Protein AF-A0A7S4MLT7-F1 (afdb_monomer)

Sequence (162 aa):
SGKPPPHWNNLQGSWVVAHSEGDTDGLLRLMGYPSMVRASLRMLRFGAGISTLDIELNGPFQLTMVNDAGTPLVMANTLDVDATEQDFVGNEGLPGSDKYKVKLWWDGECMKGTGVHESGKYPLLKTNRYLLDGPKGKHSVMVVEREAAGVRNRVTYRLRSR

pLDDT: mean 80.78, std 12.83, range [42.62, 95.56]

Secondary structure (DSSP, 8-state):
--PPPTTGGGG-EEEEEEEEEE-HHHHHHHTT--HHHHHHHHHHHT-TTT-EEEEEE-SSSEEEEEEE-SSS-EEEEEEESS-S-EEEETTTTSTT--EEEEEEEE-SSSEEEEEEETTS-SPPEEEEEEEEE-TTSSEEEEEEEEEETTEEEEEEEEEPP-

Mean predicted aligned error: 6.68 Å

Radius of gyration: 15.22 Å; Cα contacts (8 Å, |Δi|>4): 348; chains: 1; bounding box: 39×30×42 Å

Foldseek 3Di:
DDFFAPCPVLVAAKKFFQAKDFDPLVVCVLVVNDPVRSVVLVVLNVVRGQWIWHWDAPPRFKIWIWTDSNDVWTAIDIDGEPDPWDWGQPTPPDDCSWIWIKYWYDPNFWIKMWTQTPVNSHFIKIKTKGQDQDPVRRSFKIWIWIDGPRGIMITIIGGDDD

Solvent-accessible surface area (backbone atoms only — not comparable to full-atom values): 8846 Å² total; per-residue (Å²): 136,80,78,61,62,86,71,52,77,65,62,52,44,47,29,27,35,64,46,77,48,73,42,57,66,60,42,40,51,54,68,64,49,51,71,67,59,48,50,57,57,50,62,40,70,76,32,58,69,54,29,35,38,36,30,46,67,72,63,76,48,28,35,36,40,37,36,35,54,76,56,100,55,59,38,72,49,72,47,57,49,69,46,89,66,43,81,41,65,74,32,69,92,46,96,79,53,47,49,25,44,29,33,31,37,72,81,86,82,35,42,37,34,40,36,38,38,74,83,66,80,38,62,57,34,39,36,40,39,39,76,36,66,33,103,80,78,44,70,36,29,37,41,39,37,36,39,38,89,89,36,39,28,39,38,36,26,33,56,59,80,129

Nearest PDB structures (foldseek):
  7q3e-assembly1_B  TM=5.009E-01  e=1.375E+00  Mus musculus
  5hlm-assembly1_C  TM=2.838E-01  e=8.890E-01  Gallus gallus
  8p0b-assembly1_A  TM=1.889E-01  e=1.533E+00  Thogotovirus thogotoense

Structure (mmCIF, N/CA/C/O backbone):
data_AF-A0A7S4MLT7-F1
#
_entry.id   AF-A0A7S4MLT7-F1
#
loop_
_atom_site.group_PDB
_atom_site.id
_atom_site.type_symbol
_atom_site.label_atom_id
_atom_site.label_alt_id
_atom_site.label_comp_id
_atom_site.label_asym_id
_atom_site.label_entity_id
_atom_site.label_seq_id
_atom_site.pdbx_PDB_ins_code
_atom_site.Cartn_x
_atom_site.Cartn_y
_atom_site.Cartn_z
_atom_site.occupancy
_atom_site.B_iso_or_equiv
_atom_site.auth_seq_id
_atom_site.auth_comp_id
_atom_site.auth_asym_id
_atom_site.auth_atom_id
_atom_site.pdbx_PDB_model_num
ATOM 1 N N . SER A 1 1 ? -19.050 15.752 3.810 1.00 48.50 1 SER A N 1
ATOM 2 C CA . SER A 1 1 ? -18.137 15.053 4.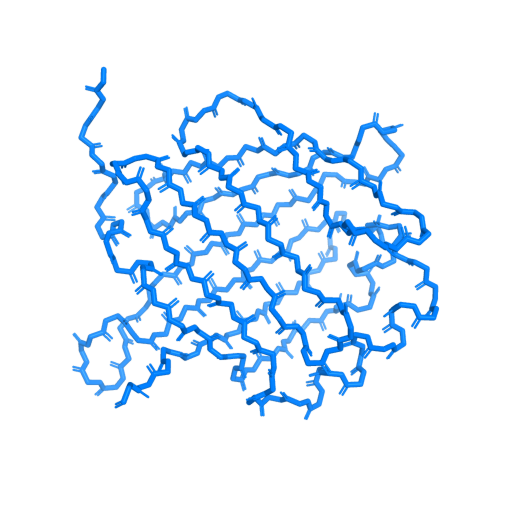734 1.00 48.50 1 SER A CA 1
ATOM 3 C C . SER A 1 1 ? -18.843 13.815 5.259 1.00 48.50 1 SER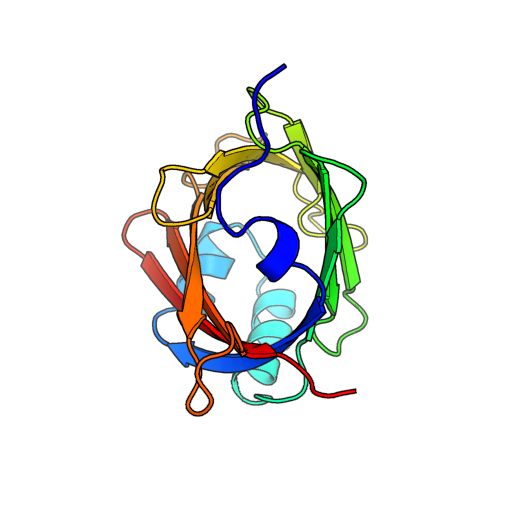 A C 1
ATOM 5 O O . SER A 1 1 ? -19.904 13.935 5.861 1.00 48.50 1 SER A O 1
ATOM 7 N N . GLY A 1 2 ? -18.326 12.631 4.920 1.00 66.88 2 GLY A N 1
ATOM 8 C CA . GLY A 1 2 ? -18.873 11.344 5.359 1.00 66.88 2 GLY A CA 1
ATOM 9 C C . GLY A 1 2 ? -18.459 10.998 6.790 1.00 66.88 2 GLY A C 1
ATOM 10 O O . GLY A 1 2 ? -17.695 11.730 7.418 1.00 66.88 2 GLY A O 1
ATOM 11 N N . LYS A 1 3 ? -18.962 9.876 7.311 1.00 69.56 3 LYS A N 1
ATOM 12 C CA . LYS A 1 3 ? -18.394 9.236 8.507 1.00 69.56 3 LYS A CA 1
ATOM 13 C C . LYS A 1 3 ? -17.094 8.517 8.110 1.00 69.56 3 LYS A C 1
ATOM 15 O O . LYS A 1 3 ? -17.039 8.025 6.983 1.00 69.56 3 LYS A O 1
ATOM 20 N N . PRO A 1 4 ? -16.080 8.450 8.990 1.00 68.31 4 PRO A N 1
ATOM 21 C CA . PRO A 1 4 ? -14.871 7.681 8.716 1.00 68.31 4 PRO A CA 1
ATOM 22 C C . PRO A 1 4 ? -15.211 6.202 8.460 1.00 68.31 4 PRO A C 1
ATOM 24 O O . PRO A 1 4 ? -16.224 5.717 8.986 1.00 68.31 4 PRO A O 1
ATOM 27 N N . PRO A 1 5 ? -14.389 5.478 7.680 1.00 71.69 5 PRO A N 1
ATOM 28 C CA . PRO A 1 5 ? -14.648 4.080 7.375 1.00 71.69 5 PRO A CA 1
ATOM 29 C C . PRO A 1 5 ? -14.754 3.196 8.631 1.00 71.69 5 PRO A C 1
ATOM 31 O O . PRO A 1 5 ? -14.069 3.448 9.631 1.00 71.69 5 PRO A O 1
ATOM 34 N N . PRO A 1 6 ? -15.576 2.130 8.608 1.00 70.88 6 PRO A N 1
ATOM 35 C CA . PRO A 1 6 ? -15.598 1.137 9.678 1.00 70.88 6 PRO A CA 1
ATOM 36 C C . PRO A 1 6 ? -14.190 0.594 9.948 1.00 70.88 6 PRO A C 1
ATOM 38 O O . PRO A 1 6 ? -13.444 0.317 9.015 1.00 70.88 6 PRO A O 1
ATOM 41 N N . HIS A 1 7 ? -13.819 0.437 11.221 1.00 75.62 7 HIS A N 1
ATOM 42 C CA . HIS A 1 7 ? -12.506 -0.082 11.642 1.00 75.62 7 HIS A CA 1
ATOM 43 C C . HIS A 1 7 ? -11.285 0.757 11.204 1.00 75.62 7 HIS A C 1
ATOM 45 O O . HIS A 1 7 ? -10.158 0.323 11.428 1.00 75.62 7 HIS A O 1
ATOM 51 N N . TRP A 1 8 ? -11.476 1.973 10.672 1.00 78.81 8 TRP A N 1
ATOM 52 C CA . TRP A 1 8 ? -10.403 2.903 10.278 1.00 78.81 8 TRP A CA 1
ATOM 53 C C . TRP A 1 8 ? -9.330 3.077 11.359 1.00 78.81 8 TRP A C 1
ATOM 55 O O . TRP A 1 8 ? -8.138 2.913 11.102 1.00 78.81 8 TRP A O 1
ATOM 65 N N . ASN A 1 9 ? -9.766 3.294 12.602 1.00 83.38 9 ASN A N 1
ATOM 66 C CA . ASN A 1 9 ? -8.878 3.488 13.751 1.00 83.38 9 ASN A CA 1
ATOM 67 C C . ASN A 1 9 ? -7.978 2.275 14.045 1.00 83.38 9 ASN A C 1
ATOM 69 O O . ASN A 1 9 ? -6.952 2.422 14.701 1.00 83.38 9 ASN A O 1
ATOM 73 N N . ASN A 1 10 ? -8.331 1.087 13.548 1.00 85.81 10 ASN A N 1
ATOM 74 C CA . ASN A 1 10 ? -7.563 -0.138 13.759 1.00 85.81 10 ASN A CA 1
ATOM 75 C C . ASN A 1 10 ? -6.372 -0.266 12.796 1.00 85.81 10 ASN A C 1
ATOM 77 O O . ASN A 1 10 ? -5.563 -1.173 12.967 1.00 85.81 10 ASN A O 1
ATOM 81 N N . LEU A 1 11 ? -6.245 0.620 11.797 1.00 87.56 11 LEU A N 1
ATOM 82 C CA . LEU A 1 11 ? -5.035 0.722 10.975 1.00 87.56 11 LEU A CA 1
ATOM 83 C C . LEU A 1 11 ? -3.868 1.335 11.756 1.00 87.56 11 LEU A C 1
ATOM 85 O O . LEU A 1 11 ? -2.714 1.047 11.438 1.00 87.56 11 LEU A O 1
ATOM 89 N N . GLN A 1 12 ? -4.159 2.175 12.755 1.00 90.00 12 GLN A N 1
ATOM 90 C CA . GLN A 1 12 ? -3.142 2.896 13.509 1.00 90.00 12 GLN A CA 1
ATOM 91 C C . GLN A 1 12 ? -2.234 1.937 14.279 1.00 90.00 12 GLN A C 1
ATOM 93 O O . GLN A 1 12 ? -2.698 1.085 15.038 1.00 90.00 12 GLN A O 1
ATOM 98 N N . GLY A 1 13 ? -0.925 2.133 14.143 1.00 91.06 13 GLY A N 1
ATOM 99 C CA . GLY A 1 13 ? 0.074 1.396 14.900 1.00 91.06 13 GLY A CA 1
ATOM 100 C C . GLY A 1 13 ? 1.322 1.065 14.100 1.00 91.06 13 GLY A C 1
ATOM 101 O O . GLY A 1 13 ? 1.454 1.396 12.924 1.00 91.06 13 GLY A O 1
ATOM 102 N N . SER A 1 14 ? 2.236 0.383 14.781 1.00 91.56 14 SER A N 1
ATOM 103 C CA . SER A 1 14 ? 3.492 -0.099 14.220 1.00 91.56 14 SER A CA 1
ATOM 104 C C . SER A 1 14 ? 3.329 -1.542 13.782 1.00 91.56 14 SER A C 1
ATOM 106 O O . SER A 1 14 ? 3.096 -2.429 14.604 1.00 91.56 14 SER A O 1
ATOM 108 N N . TRP A 1 15 ? 3.462 -1.798 12.492 1.00 90.88 15 TRP A N 1
ATOM 109 C CA . TRP A 1 15 ? 3.275 -3.113 11.898 1.00 90.88 15 TRP A CA 1
ATOM 110 C C . TRP A 1 15 ? 4.615 -3.683 11.468 1.00 90.88 15 TRP A C 1
ATOM 112 O O . TRP A 1 15 ? 5.419 -2.981 10.874 1.00 90.88 15 TRP A O 1
ATOM 122 N N . VAL A 1 16 ? 4.853 -4.966 11.718 1.00 89.12 16 VAL A N 1
ATOM 123 C CA . VAL A 1 16 ? 6.100 -5.640 11.333 1.00 89.12 16 VAL A CA 1
ATOM 124 C C . VAL A 1 16 ? 5.788 -6.733 10.329 1.00 89.12 16 VAL A C 1
ATOM 126 O O . VAL A 1 16 ? 4.847 -7.505 10.532 1.00 89.12 16 VAL A O 1
ATOM 129 N N . VAL A 1 17 ? 6.569 -6.814 9.250 1.00 86.75 17 VAL A N 1
ATOM 130 C CA . VAL A 1 17 ? 6.430 -7.886 8.257 1.00 86.75 17 VAL A CA 1
ATOM 131 C C . VAL A 1 17 ? 6.677 -9.235 8.932 1.00 86.75 17 VAL A C 1
ATOM 133 O O . VAL A 1 17 ? 7.761 -9.497 9.448 1.00 86.75 17 VAL A O 1
ATOM 136 N N . ALA A 1 18 ? 5.668 -10.102 8.905 1.00 87.06 18 ALA A N 1
ATOM 137 C CA . ALA A 1 18 ? 5.732 -11.462 9.428 1.00 87.06 18 ALA A CA 1
ATOM 138 C C . ALA A 1 18 ? 5.951 -12.497 8.317 1.00 87.06 18 ALA A C 1
ATOM 140 O O . ALA A 1 18 ? 6.598 -13.515 8.546 1.00 87.06 18 ALA A O 1
ATOM 141 N N . HIS A 1 19 ? 5.399 -12.258 7.125 1.00 86.06 19 HIS A N 1
ATOM 142 C CA . HIS A 1 19 ? 5.514 -13.170 5.990 1.00 86.06 19 HIS A CA 1
ATOM 143 C C . HIS A 1 19 ? 5.312 -12.437 4.655 1.00 86.06 19 HIS A C 1
ATOM 145 O O . HIS A 1 19 ? 4.579 -11.449 4.603 1.00 86.06 19 HIS A O 1
ATOM 151 N N . SER A 1 20 ? 5.930 -12.926 3.575 1.00 85.75 20 SER A N 1
ATOM 152 C CA . SER A 1 20 ? 5.757 -12.389 2.219 1.00 85.75 20 SER A CA 1
ATOM 153 C C . SER A 1 20 ? 5.798 -13.496 1.163 1.00 85.75 20 SER A C 1
ATOM 155 O O . SER A 1 20 ? 6.803 -14.199 1.011 1.00 85.75 20 SER A O 1
ATOM 157 N N . GLU A 1 21 ? 4.731 -13.601 0.380 1.00 89.38 21 GLU A N 1
ATOM 158 C CA . GLU A 1 21 ? 4.553 -14.586 -0.686 1.00 89.38 21 GLU A CA 1
ATOM 159 C C . GLU A 1 21 ? 4.269 -13.924 -2.046 1.00 89.38 21 GLU A C 1
ATOM 161 O O . GLU A 1 21 ? 4.012 -12.717 -2.150 1.00 89.38 21 GLU A O 1
ATOM 166 N N . GLY A 1 22 ? 4.363 -14.726 -3.109 1.00 90.44 22 GLY A N 1
ATOM 167 C CA . GLY A 1 22 ? 4.262 -14.269 -4.496 1.00 90.44 22 GLY A CA 1
ATOM 168 C C . GLY A 1 22 ? 5.579 -13.741 -5.077 1.00 90.44 22 GLY A C 1
ATOM 169 O O . GLY A 1 22 ? 6.668 -13.985 -4.541 1.00 90.44 22 GLY A O 1
ATOM 170 N N . ASP A 1 23 ? 5.479 -13.027 -6.196 1.00 90.56 23 ASP A N 1
ATOM 171 C CA . ASP A 1 23 ? 6.619 -12.520 -6.963 1.00 90.56 23 ASP A CA 1
ATOM 172 C C . ASP A 1 23 ? 6.885 -11.036 -6.668 1.00 90.56 23 ASP A C 1
ATOM 174 O O . ASP A 1 23 ? 6.529 -10.125 -7.417 1.00 90.56 23 ASP A O 1
ATOM 178 N N . THR A 1 24 ? 7.530 -10.789 -5.527 1.00 86.00 24 THR A N 1
ATOM 179 C CA . THR A 1 24 ? 7.934 -9.439 -5.121 1.00 86.00 24 THR A CA 1
ATOM 180 C C . THR A 1 24 ? 8.956 -8.814 -6.083 1.00 86.00 24 THR A C 1
ATOM 182 O O . THR A 1 24 ? 8.862 -7.619 -6.343 1.00 86.00 24 THR A O 1
ATOM 185 N N . ASP A 1 25 ? 9.922 -9.574 -6.626 1.00 86.62 25 ASP A N 1
ATOM 186 C CA . ASP A 1 25 ? 10.935 -9.005 -7.543 1.00 86.62 25 ASP A CA 1
ATOM 187 C C . ASP A 1 25 ? 10.308 -8.594 -8.873 1.00 86.62 25 ASP A C 1
ATOM 189 O O . ASP A 1 25 ? 10.619 -7.516 -9.383 1.00 86.62 25 ASP A O 1
ATOM 193 N N . GLY A 1 26 ? 9.410 -9.426 -9.408 1.00 89.62 26 GLY A N 1
ATOM 194 C CA . GLY A 1 26 ? 8.633 -9.113 -10.598 1.00 89.62 26 GLY A CA 1
ATOM 195 C C . GLY A 1 26 ? 7.812 -7.845 -10.406 1.00 89.62 26 GLY A C 1
ATOM 196 O O . GLY A 1 26 ? 7.875 -6.954 -11.252 1.00 89.62 26 GLY A O 1
ATOM 197 N N . LEU A 1 27 ? 7.132 -7.704 -9.262 1.00 87.56 27 LEU A N 1
ATOM 198 C CA . LEU A 1 27 ? 6.359 -6.499 -8.960 1.00 87.56 27 LEU A CA 1
ATOM 199 C C . LEU A 1 27 ? 7.254 -5.251 -8.903 1.00 87.56 27 LEU A C 1
ATOM 201 O O . LEU A 1 27 ? 6.973 -4.263 -9.576 1.00 87.56 27 LEU A O 1
ATOM 205 N N . LEU A 1 28 ? 8.368 -5.306 -8.166 1.00 84.31 28 LEU A N 1
ATOM 206 C CA . LEU A 1 28 ? 9.308 -4.184 -8.076 1.00 84.31 28 LEU A CA 1
ATOM 207 C C . LEU A 1 28 ? 9.895 -3.823 -9.450 1.00 84.31 28 LEU A C 1
ATOM 209 O O . LEU A 1 28 ? 10.064 -2.648 -9.767 1.00 84.31 28 LEU A O 1
ATOM 213 N N . ARG A 1 29 ? 10.183 -4.820 -10.295 1.00 86.88 29 ARG A N 1
ATOM 214 C CA . ARG A 1 29 ? 10.667 -4.599 -11.664 1.00 86.88 29 ARG A CA 1
ATOM 215 C C . ARG A 1 29 ? 9.622 -3.902 -12.532 1.00 86.88 29 ARG A C 1
ATOM 217 O O . ARG A 1 29 ? 9.981 -2.986 -13.266 1.00 86.88 29 ARG A O 1
ATOM 224 N N . LEU A 1 30 ? 8.359 -4.320 -12.449 1.00 87.06 30 LEU A N 1
ATOM 225 C CA . LEU A 1 30 ? 7.251 -3.682 -13.166 1.00 87.06 30 LEU A CA 1
ATOM 226 C C . LEU A 1 30 ? 7.020 -2.243 -12.703 1.00 87.06 30 LEU A C 1
ATOM 228 O O . LEU A 1 30 ? 6.670 -1.400 -13.519 1.00 87.06 30 LEU A O 1
ATOM 232 N N . MET A 1 31 ? 7.270 -1.961 -11.425 1.00 79.00 31 MET A N 1
ATOM 233 C CA . MET A 1 31 ? 7.214 -0.621 -10.837 1.00 79.00 31 MET A CA 1
ATOM 234 C C . MET A 1 31 ? 8.475 0.223 -11.105 1.00 79.00 31 MET A C 1
ATOM 236 O O . MET A 1 31 ? 8.647 1.267 -10.492 1.00 79.00 31 MET A O 1
ATOM 240 N N . GLY A 1 32 ? 9.392 -0.227 -11.966 1.00 78.69 32 GLY A N 1
ATOM 241 C CA . GLY A 1 32 ? 10.552 0.574 -12.368 1.00 78.69 32 GLY A CA 1
ATOM 242 C C . GLY A 1 32 ? 11.730 0.582 -11.391 1.00 78.69 32 GLY A C 1
ATOM 243 O O . GLY A 1 32 ? 12.738 1.225 -11.677 1.00 78.69 32 GLY A O 1
ATOM 244 N N . TYR A 1 33 ? 11.676 -0.170 -10.285 1.00 78.75 33 TYR A N 1
ATOM 245 C CA . TYR A 1 33 ? 12.755 -0.166 -9.292 1.00 78.75 33 TYR A CA 1
ATOM 246 C C . TYR A 1 33 ? 14.072 -0.639 -9.921 1.00 78.75 33 TYR A C 1
ATOM 248 O O . TYR A 1 33 ? 14.089 -1.726 -10.509 1.00 78.75 33 TYR A O 1
ATOM 256 N N . PRO A 1 34 ? 15.197 0.085 -9.763 1.00 79.12 34 PRO A N 1
ATOM 257 C CA . PRO A 1 34 ? 16.503 -0.340 -10.268 1.00 79.12 34 PRO A CA 1
ATOM 258 C C . PRO A 1 34 ? 16.972 -1.674 -9.671 1.00 79.12 34 PRO A C 1
ATOM 260 O O . PRO A 1 34 ? 16.656 -2.008 -8.530 1.00 79.12 34 PRO A O 1
ATOM 263 N N . SER A 1 35 ? 17.776 -2.444 -10.414 1.00 82.44 35 SER A N 1
ATOM 264 C CA . SER A 1 35 ? 18.215 -3.796 -10.013 1.00 82.44 35 SER A CA 1
ATOM 265 C C . SER A 1 35 ? 18.907 -3.850 -8.650 1.00 82.44 35 SER A C 1
ATOM 267 O O . SER A 1 35 ? 18.664 -4.788 -7.890 1.00 82.44 35 SER A O 1
ATOM 269 N N . MET A 1 36 ? 19.725 -2.846 -8.331 1.00 78.44 36 MET A N 1
ATOM 270 C CA . MET A 1 36 ? 20.411 -2.735 -7.043 1.00 78.44 36 MET A CA 1
ATOM 271 C C . MET A 1 36 ? 19.417 -2.511 -5.894 1.00 78.44 36 MET A C 1
ATOM 273 O O . MET A 1 36 ? 19.482 -3.220 -4.896 1.00 78.44 36 MET A O 1
ATOM 277 N N . VAL A 1 37 ? 18.431 -1.622 -6.070 1.00 76.88 37 VAL A N 1
ATOM 278 C CA . VAL A 1 37 ? 17.367 -1.390 -5.076 1.00 76.88 37 VAL A CA 1
ATOM 279 C C . VAL A 1 37 ? 16.543 -2.662 -4.870 1.00 76.88 37 VAL A C 1
ATOM 281 O O . VAL A 1 37 ? 16.295 -3.069 -3.737 1.00 76.88 37 VAL A O 1
ATOM 284 N N . ARG A 1 38 ? 16.190 -3.366 -5.954 1.00 81.56 38 ARG A N 1
ATOM 285 C CA . ARG A 1 38 ? 15.492 -4.660 -5.860 1.00 81.56 38 ARG A CA 1
ATOM 286 C C . ARG A 1 38 ? 16.322 -5.726 -5.149 1.00 81.56 38 ARG A C 1
ATOM 288 O O . ARG A 1 38 ? 15.766 -6.559 -4.443 1.00 81.56 38 ARG A O 1
ATOM 295 N N . ALA A 1 39 ? 17.642 -5.752 -5.337 1.00 79.00 39 ALA A N 1
ATOM 296 C CA . ALA A 1 39 ? 18.523 -6.672 -4.617 1.00 79.00 39 ALA A CA 1
ATOM 297 C C . ALA A 1 39 ? 18.509 -6.392 -3.106 1.00 79.00 39 ALA A C 1
ATOM 299 O O . ALA A 1 39 ? 18.301 -7.326 -2.333 1.00 79.00 39 ALA A O 1
ATOM 300 N N . SER A 1 40 ? 18.610 -5.123 -2.702 1.00 73.81 40 SER A N 1
ATOM 301 C CA . SER A 1 40 ? 18.513 -4.717 -1.296 1.00 73.81 40 SER A CA 1
ATOM 302 C C . SER A 1 40 ? 17.155 -5.086 -0.688 1.00 73.81 40 SER A C 1
ATOM 304 O O . SER A 1 40 ? 17.104 -5.744 0.347 1.00 73.81 40 SER A O 1
ATOM 306 N N . LEU A 1 41 ? 16.047 -4.779 -1.373 1.00 74.56 41 LEU A N 1
ATOM 307 C CA . LEU A 1 41 ? 14.692 -5.128 -0.920 1.00 74.56 41 LEU A CA 1
ATOM 308 C C . LEU A 1 41 ? 14.443 -6.648 -0.869 1.00 74.56 41 LEU A C 1
ATOM 310 O O . LEU A 1 41 ? 13.666 -7.125 -0.043 1.00 74.56 41 LEU A O 1
ATOM 314 N N . ARG A 1 42 ? 15.118 -7.443 -1.710 1.00 70.94 42 ARG A N 1
ATOM 315 C CA . ARG A 1 42 ? 15.052 -8.914 -1.654 1.00 70.94 42 ARG A CA 1
ATOM 316 C C . ARG A 1 42 ? 15.764 -9.494 -0.440 1.00 70.94 42 ARG A C 1
ATOM 318 O O . ARG A 1 42 ? 15.248 -10.450 0.131 1.00 70.94 42 ARG A O 1
ATOM 325 N N . MET A 1 43 ? 16.898 -8.933 -0.021 1.00 63.72 43 MET A N 1
ATOM 326 C CA . MET A 1 43 ? 17.569 -9.379 1.209 1.00 63.72 43 MET A CA 1
ATOM 327 C C . MET A 1 43 ? 16.664 -9.187 2.437 1.00 63.72 43 MET A C 1
ATOM 329 O O . MET A 1 43 ? 16.660 -10.016 3.342 1.00 63.72 43 MET A O 1
ATOM 333 N N . LEU A 1 44 ? 15.798 -8.173 2.404 1.00 57.12 44 LEU A N 1
ATOM 334 C CA . LEU A 1 44 ? 14.807 -7.883 3.443 1.00 57.12 44 LEU A CA 1
ATOM 335 C C . LEU A 1 44 ? 13.593 -8.821 3.422 1.00 57.12 44 LEU A C 1
ATOM 337 O O . LEU A 1 44 ? 12.952 -9.009 4.453 1.00 57.12 44 LEU A O 1
ATOM 341 N N . ARG A 1 45 ? 13.302 -9.481 2.290 1.00 52.44 45 ARG A N 1
ATOM 342 C CA . ARG A 1 45 ? 12.282 -10.546 2.210 1.00 52.44 45 ARG A CA 1
ATOM 343 C C . ARG A 1 45 ? 12.615 -11.724 3.137 1.00 52.44 45 ARG A C 1
ATOM 345 O O . ARG A 1 45 ? 11.702 -12.406 3.592 1.00 52.44 45 ARG A O 1
ATOM 352 N N . PHE A 1 46 ? 13.898 -11.930 3.446 1.00 45.47 46 PHE A N 1
ATOM 353 C CA . PHE A 1 46 ? 14.367 -12.906 4.436 1.00 45.47 46 PHE A CA 1
ATOM 354 C C . PHE A 1 46 ? 14.418 -12.344 5.870 1.00 45.47 46 PHE A C 1
ATOM 356 O O . PHE A 1 46 ? 14.621 -13.100 6.814 1.00 45.47 46 PHE A O 1
ATOM 363 N N . GLY A 1 47 ? 14.190 -11.040 6.048 1.00 46.88 47 GLY A N 1
ATOM 364 C CA . GLY A 1 47 ? 14.190 -10.328 7.325 1.00 46.88 47 GLY A CA 1
ATOM 365 C C . GLY A 1 47 ? 12.790 -10.103 7.893 1.00 46.88 47 GLY A C 1
ATOM 366 O O . GLY A 1 47 ? 12.475 -8.984 8.296 1.00 46.88 47 GLY A O 1
ATOM 367 N N . ALA A 1 48 ? 11.927 -11.127 7.915 1.00 57.47 48 ALA A N 1
ATOM 368 C CA . ALA A 1 48 ? 10.685 -11.058 8.692 1.00 57.47 48 ALA A CA 1
ATOM 369 C C . ALA A 1 48 ? 11.031 -10.622 10.129 1.00 57.47 48 ALA A C 1
ATOM 371 O O . ALA A 1 48 ? 11.839 -11.269 10.791 1.00 57.47 48 ALA A O 1
ATOM 372 N N . GLY A 1 49 ? 10.482 -9.493 10.582 1.00 60.44 49 GLY A N 1
ATOM 373 C CA . GLY A 1 49 ? 10.891 -8.843 11.834 1.00 60.44 49 GLY A CA 1
ATOM 374 C C . GLY A 1 49 ? 11.654 -7.519 11.689 1.00 60.44 49 GLY A C 1
ATOM 375 O O . GLY A 1 49 ? 11.692 -6.767 12.657 1.00 60.44 49 GLY A O 1
ATOM 376 N N . ILE A 1 50 ? 12.231 -7.219 10.518 1.00 70.19 50 ILE A N 1
ATOM 377 C CA . ILE A 1 50 ? 13.071 -6.026 10.293 1.00 70.19 50 ILE A CA 1
ATOM 378 C C . ILE A 1 50 ? 12.279 -4.897 9.628 1.00 70.19 50 ILE A C 1
ATOM 380 O O . ILE A 1 50 ? 12.334 -3.766 10.094 1.00 70.19 50 ILE A O 1
ATOM 384 N N . SER A 1 51 ? 11.520 -5.194 8.567 1.00 78.88 51 SER A N 1
ATOM 385 C CA . SER A 1 51 ? 10.730 -4.162 7.887 1.00 78.88 51 SER A CA 1
ATOM 386 C C . SER A 1 51 ? 9.472 -3.816 8.681 1.00 78.88 51 SER A C 1
ATOM 388 O O . SER A 1 51 ? 8.658 -4.698 8.999 1.00 78.88 51 SER A O 1
ATOM 390 N N . THR A 1 52 ? 9.308 -2.525 8.962 1.00 85.56 52 THR A N 1
ATOM 391 C CA . THR A 1 52 ? 8.153 -1.960 9.648 1.00 85.56 52 THR A CA 1
ATOM 392 C C . THR A 1 52 ? 7.327 -1.063 8.732 1.00 85.56 52 THR A C 1
ATOM 394 O O . THR A 1 52 ? 7.777 -0.526 7.719 1.00 85.56 52 THR A O 1
ATOM 397 N N . LEU A 1 53 ? 6.056 -0.947 9.082 1.00 87.62 53 LEU A N 1
ATOM 398 C CA . LEU A 1 53 ? 5.134 0.026 8.538 1.00 87.62 53 LEU A CA 1
ATOM 399 C C . LEU A 1 53 ? 4.438 0.685 9.720 1.00 87.62 53 LEU A C 1
ATOM 401 O O . LEU A 1 53 ? 3.600 0.061 10.367 1.00 87.62 53 LEU A O 1
ATOM 405 N N . ASP A 1 54 ? 4.788 1.927 9.994 1.00 90.38 54 ASP A N 1
ATOM 406 C CA . ASP A 1 54 ? 4.117 2.746 10.989 1.00 90.38 54 ASP A CA 1
ATOM 407 C C . ASP A 1 54 ? 2.985 3.514 10.311 1.00 90.38 54 ASP A C 1
ATOM 409 O O . ASP A 1 54 ? 3.176 4.127 9.260 1.00 90.38 54 ASP A O 1
ATOM 413 N N . ILE A 1 55 ? 1.784 3.420 10.879 1.00 91.19 55 ILE A N 1
ATOM 414 C CA . ILE A 1 55 ? 0.596 4.122 10.396 1.00 91.19 55 ILE A CA 1
ATOM 415 C C . ILE A 1 55 ? 0.086 5.028 11.510 1.00 91.19 55 ILE A C 1
ATOM 417 O O . ILE A 1 55 ? -0.286 4.549 12.585 1.00 91.19 55 ILE A O 1
ATOM 421 N N . GLU A 1 56 ? 0.032 6.323 11.227 1.00 92.44 56 GLU A N 1
ATOM 422 C CA . GLU A 1 56 ? -0.569 7.348 12.079 1.00 92.44 56 GLU A CA 1
ATOM 423 C C . GLU A 1 56 ? -1.805 7.927 11.390 1.00 92.44 56 GLU A C 1
ATOM 425 O O . GLU A 1 56 ? -1.815 8.087 10.171 1.00 92.44 56 GLU A O 1
ATOM 430 N N . LEU A 1 57 ? -2.867 8.203 12.147 1.00 90.25 57 LEU A N 1
ATOM 431 C CA . LEU A 1 57 ? -4.100 8.780 11.614 1.00 90.25 57 LEU A CA 1
ATOM 432 C C . LEU A 1 57 ? -4.161 10.265 11.969 1.00 90.25 57 LEU A C 1
ATOM 434 O O . LEU A 1 57 ? -4.264 10.627 13.140 1.00 90.25 57 LEU A O 1
ATOM 438 N N . ASN A 1 58 ? -4.169 11.122 10.952 1.00 88.69 58 ASN A N 1
ATOM 439 C CA . ASN A 1 58 ? -4.188 12.578 11.101 1.00 88.69 58 ASN A CA 1
ATOM 440 C C . ASN A 1 58 ? -5.619 13.101 10.934 1.00 88.69 58 ASN A C 1
ATOM 442 O O . ASN A 1 58 ? -5.933 13.882 10.037 1.00 88.69 58 ASN A O 1
ATOM 446 N N . GLY A 1 59 ? -6.525 12.617 11.781 1.00 85.12 59 GLY A N 1
ATOM 447 C CA . GLY A 1 59 ? -7.952 12.922 11.693 1.00 85.12 59 GLY A CA 1
ATOM 448 C C . GLY A 1 59 ? -8.768 11.853 10.948 1.00 85.12 59 GLY A C 1
ATOM 449 O O . GLY A 1 59 ? -8.356 10.695 10.862 1.00 85.12 59 GLY A O 1
ATOM 450 N N . PRO A 1 60 ? -9.977 12.195 10.463 1.00 82.62 60 PRO A N 1
ATOM 451 C CA . PRO A 1 60 ? -10.968 11.190 10.069 1.00 82.62 60 PRO A CA 1
ATOM 452 C C . PRO A 1 60 ? -10.705 10.518 8.715 1.00 82.62 60 PRO A C 1
ATOM 454 O O . PRO A 1 60 ? -11.241 9.440 8.480 1.00 82.62 60 PRO A O 1
ATOM 457 N N . PHE A 1 61 ? -9.915 11.137 7.834 1.00 84.62 61 PHE A N 1
ATOM 458 C CA . PHE A 1 61 ? -9.703 10.659 6.460 1.00 84.62 61 PHE A CA 1
ATOM 459 C C . PHE A 1 61 ? -8.254 10.760 5.997 1.00 84.62 61 PHE A C 1
ATOM 461 O O . PHE A 1 61 ? -7.993 10.598 4.817 1.00 84.62 61 PHE A O 1
ATOM 468 N N . GLN A 1 62 ? -7.312 11.032 6.893 1.00 89.25 62 GLN A N 1
ATOM 469 C CA . GLN A 1 62 ? -5.912 11.181 6.523 1.00 89.25 62 GLN A CA 1
ATOM 470 C C . GLN A 1 62 ? -5.061 10.218 7.333 1.00 89.25 62 GLN A C 1
ATOM 472 O O . GLN A 1 62 ? -5.272 10.049 8.536 1.00 89.25 62 GLN A O 1
ATOM 477 N N . LEU A 1 63 ? -4.095 9.592 6.671 1.00 89.81 63 LEU A N 1
ATOM 478 C CA . LEU A 1 63 ? -3.100 8.753 7.316 1.00 89.81 63 LEU A CA 1
ATOM 479 C C . LEU A 1 63 ? -1.690 9.146 6.879 1.00 89.81 63 LEU A C 1
ATOM 481 O O . LEU A 1 63 ? -1.478 9.570 5.746 1.00 89.81 63 LEU A O 1
ATOM 485 N N . THR A 1 64 ? -0.724 8.974 7.770 1.00 89.38 64 THR A N 1
ATOM 486 C CA . THR A 1 64 ? 0.700 8.961 7.444 1.00 89.38 64 THR A CA 1
ATOM 487 C C . THR A 1 64 ? 1.181 7.524 7.510 1.00 89.38 64 THR A C 1
ATOM 489 O O . THR A 1 64 ? 0.999 6.850 8.521 1.00 89.38 64 THR A O 1
ATOM 492 N N . MET A 1 65 ? 1.798 7.050 6.432 1.00 86.44 65 MET A N 1
ATOM 493 C CA . MET A 1 65 ? 2.493 5.768 6.386 1.00 86.44 65 MET A CA 1
ATOM 494 C C . MET A 1 65 ? 3.992 6.012 6.333 1.00 86.44 65 MET A C 1
ATOM 496 O O . MET A 1 65 ? 4.472 6.633 5.386 1.00 86.44 65 MET A O 1
ATOM 500 N N . VAL A 1 66 ? 4.720 5.461 7.299 1.00 85.44 66 VAL A N 1
ATOM 501 C CA . VAL A 1 66 ? 6.181 5.407 7.298 1.00 85.44 66 VAL A CA 1
ATOM 502 C C . VAL A 1 66 ? 6.598 3.958 7.102 1.00 85.44 66 VAL A C 1
ATOM 504 O O . VAL A 1 66 ? 6.358 3.109 7.956 1.00 85.44 66 VAL A O 1
ATOM 507 N N . ASN A 1 67 ? 7.171 3.649 5.944 1.00 78.62 67 ASN A N 1
ATOM 508 C CA . ASN A 1 67 ? 7.761 2.348 5.675 1.00 78.62 67 ASN A CA 1
ATOM 509 C C . ASN A 1 67 ? 9.256 2.421 5.967 1.00 78.62 67 ASN A C 1
ATOM 511 O O . ASN A 1 67 ? 9.977 3.134 5.268 1.00 78.62 67 ASN A O 1
ATOM 515 N N . ASP A 1 68 ? 9.702 1.682 6.974 1.00 77.88 68 ASP A N 1
ATOM 516 C CA . ASP A 1 68 ? 11.117 1.454 7.221 1.00 77.88 68 ASP A CA 1
ATOM 517 C C . ASP A 1 68 ? 11.438 0.029 6.781 1.00 77.88 68 ASP A C 1
ATOM 519 O O . ASP A 1 68 ? 10.936 -0.965 7.314 1.00 77.88 68 ASP A O 1
ATOM 523 N N . ALA A 1 69 ? 12.253 -0.084 5.742 1.00 69.69 69 ALA A N 1
ATOM 524 C CA . ALA A 1 69 ? 12.662 -1.376 5.234 1.00 69.69 69 ALA A CA 1
ATOM 525 C C . ALA A 1 69 ? 13.874 -1.951 5.997 1.00 69.69 69 ALA A C 1
ATOM 527 O O . ALA A 1 69 ? 14.304 -3.047 5.670 1.00 69.69 69 ALA A O 1
ATOM 528 N N . GLY A 1 70 ? 14.439 -1.260 6.994 1.00 64.75 70 GLY A N 1
ATOM 529 C CA . GLY A 1 70 ? 15.716 -1.618 7.626 1.00 64.75 70 GLY A CA 1
ATOM 530 C C . GLY A 1 70 ? 16.918 -1.298 6.733 1.00 64.75 70 GLY A C 1
ATOM 531 O O . GLY A 1 70 ? 17.962 -1.943 6.804 1.00 64.75 70 GLY A O 1
ATOM 532 N N . THR A 1 71 ? 16.744 -0.330 5.838 1.00 63.97 71 THR A N 1
ATOM 533 C CA . THR A 1 71 ? 17.769 0.197 4.927 1.00 63.97 71 THR A CA 1
ATOM 534 C C . THR A 1 71 ? 17.802 1.716 5.092 1.00 63.97 71 THR A C 1
ATOM 536 O O . THR A 1 71 ? 16.923 2.259 5.754 1.00 63.97 71 THR A O 1
ATOM 539 N N . PRO A 1 72 ? 18.730 2.453 4.458 1.00 60.28 72 PRO A N 1
ATOM 540 C CA . PRO A 1 72 ? 18.658 3.918 4.428 1.00 60.28 72 PRO A CA 1
ATOM 541 C C . PRO A 1 72 ? 17.373 4.471 3.777 1.00 60.28 72 PRO A C 1
ATOM 543 O O . PRO A 1 72 ? 17.204 5.681 3.684 1.00 60.28 72 PRO A O 1
ATOM 546 N N . LEU A 1 73 ? 16.498 3.592 3.277 1.00 62.56 73 LEU A N 1
ATOM 547 C CA . LEU A 1 73 ? 15.235 3.913 2.639 1.00 62.56 73 LEU A CA 1
ATOM 548 C C . LEU A 1 73 ? 14.123 3.904 3.679 1.00 62.56 73 LEU A C 1
ATOM 550 O O . LEU A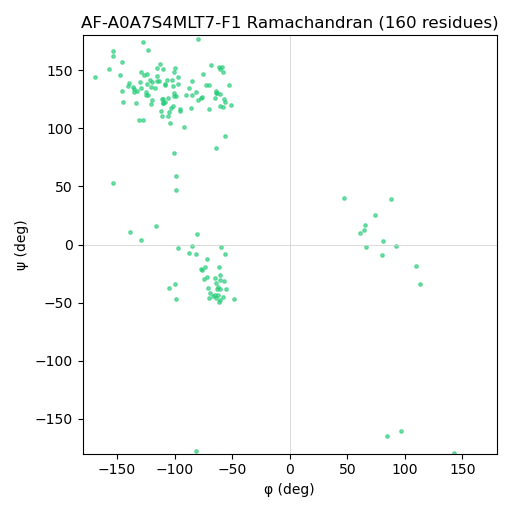 1 73 ? 13.610 2.846 4.053 1.00 62.56 73 LEU A O 1
ATOM 554 N N . VAL A 1 74 ? 13.747 5.106 4.096 1.00 67.81 74 VAL A N 1
ATOM 555 C CA . VAL A 1 74 ? 12.514 5.359 4.830 1.00 67.81 74 VAL A CA 1
ATOM 556 C C . VAL A 1 74 ? 11.583 6.119 3.899 1.00 67.81 74 VAL A C 1
ATOM 558 O O . VAL A 1 74 ? 11.928 7.185 3.398 1.00 67.81 74 VAL A O 1
ATOM 561 N N . MET A 1 75 ? 10.405 5.559 3.646 1.00 71.62 75 MET A N 1
ATOM 562 C CA . MET A 1 75 ? 9.377 6.192 2.822 1.00 71.62 75 MET A CA 1
ATOM 563 C C . MET A 1 75 ? 8.263 6.694 3.730 1.00 71.62 75 MET A C 1
ATOM 565 O O . MET A 1 75 ? 7.513 5.882 4.269 1.00 71.62 75 MET A O 1
ATOM 569 N N . ALA A 1 76 ? 8.127 8.009 3.870 1.00 77.5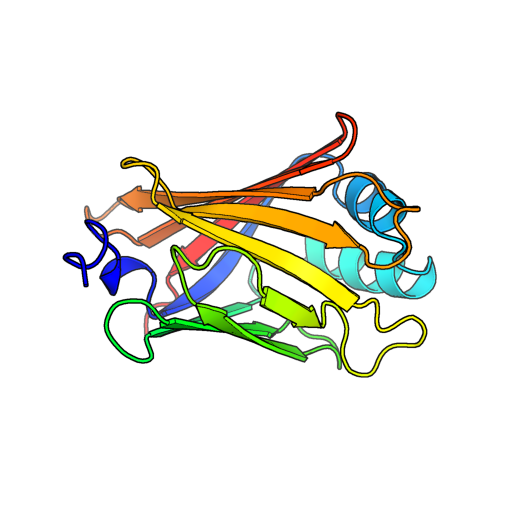6 76 ALA A N 1
ATOM 570 C CA . ALA A 1 76 ? 7.046 8.633 4.624 1.00 77.56 76 ALA A CA 1
ATOM 571 C C . ALA A 1 76 ? 6.088 9.345 3.664 1.00 77.56 76 ALA A C 1
ATOM 573 O O . ALA A 1 76 ? 6.505 10.210 2.904 1.00 77.56 76 ALA A O 1
ATOM 574 N N . ASN A 1 77 ? 4.808 8.974 3.674 1.00 81.69 77 ASN A N 1
ATOM 575 C CA . ASN A 1 77 ? 3.791 9.624 2.849 1.00 81.69 77 ASN A CA 1
ATOM 576 C C . ASN A 1 77 ? 2.525 9.882 3.664 1.00 81.69 77 ASN A C 1
ATOM 578 O O . ASN A 1 77 ? 2.027 8.978 4.338 1.00 81.69 77 ASN A O 1
ATOM 582 N N . THR A 1 78 ? 1.987 11.093 3.540 1.00 87.31 78 THR A N 1
ATOM 583 C CA . THR A 1 78 ? 0.671 11.467 4.066 1.00 87.31 78 THR A CA 1
ATOM 584 C C . THR A 1 78 ? -0.342 11.404 2.935 1.00 87.31 78 THR A C 1
ATOM 586 O O . THR A 1 78 ? -0.108 11.975 1.874 1.00 87.31 78 THR A O 1
ATOM 589 N N . LEU A 1 79 ? -1.444 10.689 3.144 1.00 86.69 79 LEU A N 1
ATOM 590 C CA . LEU A 1 79 ? -2.443 10.415 2.118 1.00 86.69 79 LEU A CA 1
ATOM 591 C C . LEU A 1 79 ? -3.851 10.592 2.676 1.00 86.69 79 LEU A C 1
ATOM 593 O O . LEU A 1 79 ? -4.170 10.088 3.756 1.00 86.69 79 LEU A O 1
ATOM 597 N N . ASP A 1 80 ? -4.694 11.253 1.892 1.00 88.75 80 ASP A N 1
ATOM 598 C CA . ASP A 1 80 ? -6.125 11.353 2.122 1.00 88.75 80 ASP A CA 1
ATOM 599 C C . ASP A 1 80 ? -6.846 10.125 1.540 1.00 88.75 80 ASP A C 1
ATOM 601 O O . ASP A 1 80 ? -6.515 9.605 0.468 1.00 88.75 80 ASP A O 1
ATOM 605 N N . VAL A 1 81 ? -7.847 9.643 2.264 1.00 85.81 81 VAL A N 1
ATOM 606 C CA . VAL A 1 81 ? -8.710 8.519 1.902 1.00 85.81 81 VAL A CA 1
ATOM 607 C C . VAL A 1 81 ? -10.039 9.054 1.396 1.00 85.81 81 VAL A C 1
ATOM 609 O O . VAL A 1 81 ? -10.547 10.061 1.881 1.00 85.81 81 VAL A O 1
ATOM 612 N N . ASP A 1 82 ? -10.572 8.388 0.375 1.00 84.81 82 ASP A N 1
ATOM 613 C CA . ASP A 1 82 ? -11.728 8.806 -0.424 1.00 84.81 82 ASP A CA 1
ATOM 614 C C . ASP A 1 82 ? -11.502 10.102 -1.230 1.00 84.81 82 ASP A C 1
ATOM 616 O O . ASP A 1 82 ? -12.431 10.647 -1.832 1.00 84.81 82 ASP A O 1
ATOM 620 N N . ALA A 1 83 ? -10.250 10.560 -1.325 1.00 80.56 83 ALA A N 1
ATOM 621 C CA . ALA A 1 83 ? -9.834 11.570 -2.289 1.00 80.56 83 ALA A CA 1
ATOM 622 C C . ALA A 1 83 ? -9.894 11.019 -3.728 1.00 80.56 83 ALA A C 1
ATOM 624 O O . ALA A 1 83 ? -9.807 9.812 -3.969 1.00 80.56 83 ALA A O 1
ATOM 625 N N . THR A 1 84 ? -10.050 11.901 -4.718 1.00 80.31 84 THR A N 1
ATOM 626 C CA . THR A 1 84 ? -10.138 11.503 -6.132 1.00 80.31 84 THR A CA 1
ATOM 627 C C . THR A 1 84 ? -8.813 10.984 -6.680 1.00 80.31 84 THR A C 1
ATOM 629 O O . THR A 1 84 ? -8.813 9.944 -7.334 1.00 80.31 84 THR A O 1
ATOM 632 N N . GLU A 1 85 ? -7.716 11.692 -6.409 1.00 87.81 85 GLU A N 1
ATOM 633 C CA . GLU A 1 85 ? -6.344 11.361 -6.801 1.00 87.81 85 GLU A CA 1
ATOM 634 C C . GLU A 1 85 ? -5.383 12.298 -6.055 1.00 87.81 85 GLU A C 1
ATOM 636 O O . GLU A 1 85 ? -5.717 13.465 -5.843 1.00 87.81 85 GLU A O 1
ATOM 641 N N . GLN A 1 86 ? -4.211 11.808 -5.659 1.00 89.75 86 GLN A N 1
ATOM 642 C CA . GLN A 1 86 ? -3.198 12.597 -4.956 1.00 89.75 86 GLN A CA 1
ATOM 643 C C . GLN A 1 86 ? -1.781 12.169 -5.330 1.00 89.75 86 GLN A C 1
ATOM 645 O O . GLN A 1 86 ? -1.554 11.041 -5.776 1.00 89.75 86 GLN A O 1
ATOM 650 N N . ASP A 1 87 ? -0.833 13.081 -5.145 1.00 84.44 87 ASP A N 1
ATOM 651 C CA . ASP A 1 87 ? 0.579 12.811 -5.380 1.00 84.44 87 ASP A CA 1
ATOM 652 C C . ASP A 1 87 ? 1.159 11.916 -4.289 1.00 84.44 87 ASP A C 1
ATOM 654 O O . ASP A 1 87 ? 0.913 12.097 -3.099 1.00 84.44 87 ASP A O 1
ATOM 658 N N . PHE A 1 88 ? 1.955 10.945 -4.716 1.00 80.88 88 PHE A N 1
ATOM 659 C CA . PHE A 1 88 ? 2.686 10.032 -3.856 1.00 80.88 88 PHE A CA 1
ATOM 660 C C . PHE A 1 88 ? 4.106 9.889 -4.371 1.00 80.88 88 PHE A C 1
ATOM 662 O O . PHE A 1 88 ? 4.337 9.624 -5.557 1.00 80.88 88 PHE A O 1
ATOM 669 N N . VAL A 1 89 ? 5.068 10.018 -3.465 1.00 71.94 89 VAL A N 1
ATOM 670 C CA . VAL A 1 89 ? 6.478 9.838 -3.790 1.00 71.94 89 VAL A CA 1
ATOM 671 C C . VAL A 1 89 ? 6.895 8.478 -3.258 1.00 71.94 89 VAL A C 1
ATOM 673 O O . VAL A 1 89 ? 7.064 8.267 -2.056 1.00 71.94 89 VAL A O 1
ATOM 676 N N . GLY A 1 90 ? 7.032 7.518 -4.174 1.00 61.12 90 GLY A N 1
ATOM 677 C CA . GLY A 1 90 ? 7.277 6.129 -3.801 1.00 61.12 90 GLY A CA 1
ATOM 678 C C . GLY A 1 90 ? 8.684 5.853 -3.296 1.00 61.12 90 GLY A C 1
ATOM 679 O O . GLY A 1 90 ? 8.873 4.837 -2.646 1.00 61.12 90 GLY A O 1
ATOM 680 N N . ASN A 1 91 ? 9.653 6.727 -3.588 1.00 60.56 91 ASN A N 1
ATOM 681 C CA . ASN A 1 91 ? 11.080 6.497 -3.347 1.00 60.56 91 ASN A CA 1
ATOM 682 C C . ASN A 1 91 ? 11.844 7.822 -3.151 1.00 60.56 91 ASN A C 1
ATOM 684 O O . ASN A 1 91 ? 12.801 8.105 -3.877 1.00 60.56 91 ASN A O 1
ATOM 688 N N . GLU A 1 92 ? 11.394 8.679 -2.234 1.00 51.25 92 GLU A N 1
ATOM 689 C CA . GLU A 1 92 ? 12.104 9.929 -1.948 1.00 51.25 92 GLU A CA 1
ATOM 690 C C . GLU A 1 92 ? 13.556 9.622 -1.525 1.00 51.25 92 GLU A C 1
ATOM 692 O O . GLU A 1 92 ? 13.797 8.787 -0.656 1.00 51.25 92 GLU A O 1
ATOM 697 N N . GLY A 1 93 ? 14.537 10.224 -2.207 1.00 48.44 93 GLY A N 1
ATOM 698 C CA . GLY A 1 93 ? 15.966 10.015 -1.930 1.00 48.44 93 GLY A CA 1
ATOM 699 C C . GLY A 1 93 ? 16.678 8.912 -2.732 1.00 48.44 93 GLY A C 1
ATOM 700 O O . GLY A 1 93 ? 17.891 8.765 -2.589 1.00 48.44 93 GLY A O 1
ATOM 701 N N . LEU A 1 94 ? 15.991 8.172 -3.614 1.00 50.97 94 LEU A N 1
ATOM 702 C CA . LEU A 1 94 ? 16.637 7.242 -4.554 1.00 50.97 94 LEU A CA 1
ATOM 703 C C . LEU A 1 94 ? 16.777 7.830 -5.968 1.00 50.97 94 LEU A C 1
ATOM 705 O O . LEU A 1 94 ? 15.889 8.550 -6.426 1.00 50.97 94 LEU A O 1
ATOM 709 N N . PRO A 1 95 ? 17.833 7.466 -6.725 1.00 42.62 95 PRO A N 1
ATOM 710 C CA . PRO A 1 95 ? 17.861 7.684 -8.169 1.00 42.62 95 PRO A CA 1
ATOM 711 C C . PRO A 1 95 ? 16.669 6.968 -8.823 1.00 42.62 95 PRO A C 1
ATOM 713 O O . PRO A 1 95 ? 16.554 5.745 -8.722 1.00 42.62 95 PRO A O 1
ATOM 716 N N . GLY A 1 96 ? 15.784 7.729 -9.475 1.00 51.78 96 GLY A N 1
ATOM 717 C CA . GLY A 1 96 ? 14.476 7.234 -9.925 1.00 51.78 96 GLY A CA 1
ATOM 718 C C . GLY A 1 96 ? 13.381 7.382 -8.865 1.00 51.78 96 GLY A C 1
ATOM 719 O O . GLY A 1 96 ? 12.580 6.467 -8.683 1.00 51.78 96 GLY A O 1
ATOM 720 N N . SER A 1 97 ? 13.374 8.498 -8.119 1.00 56.62 97 SER A N 1
ATOM 721 C CA . SER A 1 97 ? 12.275 8.882 -7.229 1.00 56.62 97 SER A CA 1
ATOM 722 C C . SER A 1 97 ? 11.019 9.135 -8.064 1.00 56.62 97 SER A C 1
ATOM 724 O O . SER A 1 97 ? 10.715 10.248 -8.494 1.00 56.62 97 SER A O 1
ATOM 726 N N . ASP A 1 98 ? 10.354 8.036 -8.351 1.00 69.50 98 ASP A N 1
ATOM 727 C CA . ASP A 1 98 ? 9.222 7.938 -9.238 1.00 69.50 98 ASP A CA 1
ATOM 728 C C . ASP A 1 98 ? 7.973 8.477 -8.531 1.00 69.50 98 ASP A C 1
ATOM 730 O O . ASP A 1 98 ? 7.640 8.090 -7.402 1.00 69.50 98 ASP A O 1
ATOM 734 N N . LYS A 1 99 ? 7.311 9.423 -9.197 1.00 78.56 99 LYS A N 1
ATOM 735 C CA . LYS A 1 99 ? 6.064 10.024 -8.738 1.00 78.56 99 LYS A CA 1
ATOM 736 C C . LYS A 1 99 ? 4.894 9.188 -9.227 1.00 78.56 99 LYS A C 1
ATOM 738 O O . LYS A 1 99 ? 4.821 8.790 -10.394 1.00 78.56 99 LYS A O 1
ATOM 743 N N . TYR A 1 100 ? 3.969 8.937 -8.317 1.00 83.25 100 TYR A N 1
ATOM 744 C CA . TYR A 1 100 ? 2.748 8.210 -8.590 1.00 83.25 100 TYR A CA 1
ATOM 745 C C . TYR A 1 100 ? 1.553 9.086 -8.260 1.00 83.25 100 TYR A C 1
ATOM 747 O O . TYR A 1 100 ? 1.524 9.770 -7.241 1.00 83.25 100 TYR A O 1
ATOM 755 N N . LYS A 1 101 ? 0.529 8.979 -9.092 1.00 89.38 101 LYS A N 1
ATOM 756 C CA . LYS A 1 101 ? -0.825 9.373 -8.751 1.00 89.38 101 LYS A CA 1
ATOM 757 C C . LYS A 1 101 ? -1.490 8.210 -8.043 1.00 89.38 101 LYS A C 1
ATOM 759 O O . LYS A 1 101 ? -1.615 7.122 -8.615 1.00 89.38 101 LYS A O 1
ATOM 764 N N . VAL A 1 102 ? -1.874 8.411 -6.789 1.00 90.25 102 VAL A N 1
ATOM 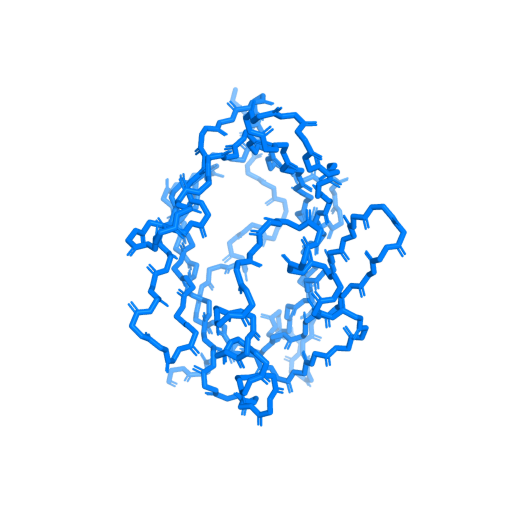765 C CA . VAL A 1 102 ? -2.521 7.380 -5.981 1.00 90.25 102 VAL A CA 1
ATOM 766 C C . VAL A 1 102 ? -3.938 7.764 -5.616 1.00 90.25 102 VAL A C 1
ATOM 768 O O . VAL A 1 102 ? -4.282 8.933 -5.469 1.00 90.25 102 VAL A O 1
ATOM 771 N N . LYS A 1 103 ? -4.764 6.745 -5.424 1.00 92.94 103 LYS A N 1
ATOM 772 C CA . LYS A 1 103 ? -6.105 6.877 -4.869 1.00 92.94 103 LYS A CA 1
ATOM 773 C C . LYS A 1 103 ? -6.273 5.827 -3.792 1.00 92.94 103 LYS A C 1
ATOM 775 O O . LYS A 1 103 ? -5.945 4.671 -4.048 1.00 92.94 103 LYS A O 1
ATOM 780 N N . LEU A 1 104 ? -6.781 6.217 -2.628 1.00 91.44 104 LEU A N 1
ATOM 781 C CA . LEU A 1 104 ? -7.129 5.312 -1.536 1.00 91.44 104 LEU A CA 1
ATOM 782 C C . LEU A 1 104 ? -8.617 5.442 -1.232 1.00 91.44 104 LEU A C 1
ATOM 784 O O . LEU A 1 104 ? -9.142 6.551 -1.237 1.00 91.44 104 LEU A O 1
ATOM 788 N N . TRP A 1 105 ? -9.291 4.330 -0.968 1.00 91.44 105 TRP A N 1
ATOM 789 C CA . TRP A 1 105 ? -10.696 4.334 -0.558 1.00 91.44 105 TRP A CA 1
ATOM 790 C C . TRP A 1 105 ? -11.026 3.099 0.273 1.00 91.44 105 TRP A C 1
ATOM 792 O O . TRP A 1 105 ? -10.298 2.103 0.235 1.00 91.44 105 TRP A O 1
ATOM 802 N N . TRP A 1 106 ? -12.130 3.146 1.012 1.00 88.62 106 TRP A N 1
ATOM 803 C CA . TRP A 1 106 ? -12.668 1.971 1.700 1.00 88.62 106 TRP A CA 1
ATOM 804 C C . TRP A 1 106 ? -13.832 1.379 0.906 1.00 88.62 106 TRP A C 1
ATOM 806 O O . TRP A 1 106 ? -14.742 2.106 0.515 1.00 88.62 106 TRP A O 1
ATOM 816 N N . ASP A 1 107 ? -13.829 0.067 0.658 1.00 88.81 107 ASP A N 1
ATOM 817 C CA . ASP A 1 107 ? -14.916 -0.596 -0.088 1.00 88.81 107 ASP A CA 1
ATOM 818 C C . ASP A 1 107 ? -15.982 -1.254 0.803 1.00 88.81 107 ASP A C 1
ATOM 820 O O . ASP A 1 107 ? -16.980 -1.767 0.304 1.00 88.81 107 ASP A O 1
ATOM 824 N N . GLY A 1 108 ? -15.785 -1.211 2.121 1.00 84.12 108 GLY A N 1
ATOM 825 C CA . GLY A 1 108 ? -16.634 -1.853 3.124 1.00 84.12 108 GLY A CA 1
ATOM 826 C C . GLY A 1 108 ? -15.909 -2.980 3.852 1.00 84.12 108 GLY A C 1
ATOM 827 O O . GLY A 1 108 ? -16.082 -3.119 5.060 1.00 84.12 108 GLY A O 1
ATOM 828 N N . GLU A 1 109 ? -15.024 -3.697 3.161 1.00 86.12 109 GLU A N 1
ATOM 829 C CA . GLU A 1 109 ? -14.282 -4.836 3.710 1.00 86.12 109 GLU A CA 1
ATOM 830 C C . GLU A 1 109 ? -12.824 -4.488 4.011 1.00 86.12 109 GLU A C 1
ATOM 832 O O . GLU A 1 109 ? -12.250 -4.959 4.995 1.00 86.12 109 GLU A O 1
ATOM 837 N N . CYS A 1 110 ? -12.197 -3.674 3.162 1.00 90.62 110 CYS A N 1
ATOM 838 C CA . CYS A 1 110 ? -10.781 -3.361 3.276 1.00 90.62 110 CYS A CA 1
ATOM 839 C C . CYS A 1 110 ? -10.435 -1.995 2.674 1.00 90.62 110 CYS A C 1
ATOM 841 O O . CYS A 1 110 ? -11.210 -1.400 1.921 1.00 90.62 110 CYS A O 1
ATOM 843 N N . MET A 1 111 ? -9.228 -1.507 2.969 1.00 91.62 111 MET A N 1
ATOM 844 C CA . MET A 1 111 ? -8.707 -0.332 2.276 1.00 91.62 111 MET A CA 1
ATOM 845 C C . MET A 1 111 ? -8.154 -0.751 0.916 1.00 91.62 111 MET A C 1
ATOM 847 O O . MET A 1 111 ? -7.261 -1.597 0.817 1.00 91.62 111 MET A O 1
ATOM 851 N N . LYS A 1 112 ? -8.662 -0.123 -0.135 1.00 93.81 112 LYS A N 1
ATOM 852 C CA . LYS A 1 112 ? -8.212 -0.278 -1.511 1.00 93.81 112 LYS A CA 1
ATOM 853 C C . LYS A 1 112 ? -7.302 0.875 -1.897 1.00 93.81 112 LYS A C 1
ATOM 855 O O . LYS A 1 112 ? -7.418 1.986 -1.382 1.00 93.81 112 LYS A O 1
ATOM 860 N N . GLY A 1 113 ? -6.401 0.598 -2.826 1.00 93.06 113 GLY A N 1
ATOM 861 C CA . GLY A 1 113 ? -5.510 1.588 -3.385 1.00 93.06 113 GLY A CA 1
ATOM 862 C C . GLY A 1 113 ? -5.183 1.313 -4.841 1.00 93.06 113 GLY A C 1
ATOM 863 O O . GLY A 1 113 ? -5.037 0.162 -5.256 1.00 93.06 113 GLY A O 1
ATOM 864 N N . THR A 1 114 ? -5.015 2.380 -5.607 1.00 94.00 114 THR A N 1
ATOM 865 C CA . THR A 1 114 ? -4.425 2.342 -6.947 1.00 94.00 114 THR A CA 1
ATOM 866 C C . THR A 1 114 ? -3.245 3.289 -7.021 1.00 94.00 114 THR A C 1
ATOM 868 O O . THR A 1 114 ? -3.275 4.335 -6.380 1.00 94.00 114 THR A O 1
ATOM 871 N N . GLY A 1 115 ? -2.235 2.938 -7.813 1.00 90.44 115 GLY A N 1
ATOM 872 C CA . GLY A 1 115 ? -1.100 3.796 -8.131 1.00 90.44 115 GLY A CA 1
ATOM 873 C C . GLY A 1 115 ? -0.806 3.767 -9.625 1.00 90.44 115 GLY A C 1
ATOM 874 O O . GLY A 1 115 ? -0.551 2.700 -10.185 1.00 90.44 115 GLY A O 1
ATOM 875 N N . VAL A 1 116 ? -0.840 4.934 -10.260 1.00 88.50 116 VAL A N 1
ATOM 876 C CA . VAL A 1 116 ? -0.436 5.141 -11.653 1.00 88.50 116 VAL A CA 1
ATOM 877 C C . VAL A 1 116 ? 0.850 5.946 -11.640 1.00 88.50 116 VAL A C 1
ATOM 879 O O . VAL A 1 116 ? 0.911 7.014 -11.042 1.00 88.50 116 VAL A O 1
ATOM 882 N N . HIS A 1 117 ? 1.891 5.436 -12.284 1.00 86.19 117 HIS A N 1
ATOM 883 C CA . HIS A 1 117 ? 3.126 6.193 -12.418 1.00 86.19 117 HIS A CA 1
ATOM 884 C C . HIS A 1 117 ? 2.938 7.372 -13.381 1.00 86.19 117 HIS A C 1
ATOM 886 O O . HIS A 1 117 ? 2.363 7.186 -14.454 1.00 86.19 117 HIS A O 1
ATOM 892 N N . GLU A 1 118 ? 3.470 8.554 -13.056 1.00 84.50 118 GLU A N 1
ATOM 893 C CA . GLU A 1 118 ? 3.270 9.775 -13.859 1.00 84.50 118 GLU A CA 1
ATOM 894 C C . GLU A 1 118 ? 3.724 9.638 -15.320 1.00 84.50 118 GLU A C 1
ATOM 896 O O . GLU A 1 118 ? 3.129 10.228 -16.216 1.00 84.50 118 GLU A O 1
ATOM 901 N N . SER A 1 119 ? 4.751 8.826 -15.593 1.00 83.56 119 SER A N 1
ATOM 902 C CA . SER A 1 119 ? 5.217 8.596 -16.971 1.00 83.56 119 SER A CA 1
ATOM 903 C C . SER A 1 119 ? 4.269 7.747 -17.828 1.00 83.56 119 SER A C 1
ATOM 905 O O . SER A 1 119 ? 4.512 7.600 -19.024 1.00 83.56 119 SER A O 1
ATOM 907 N N . GLY A 1 120 ? 3.264 7.093 -17.231 1.00 82.69 120 GLY A N 1
ATOM 908 C CA . GLY A 1 120 ? 2.369 6.146 -17.909 1.00 82.69 120 GLY A CA 1
ATOM 909 C C . GLY A 1 120 ? 3.038 4.852 -18.403 1.00 82.69 120 GLY A C 1
ATOM 910 O O . GLY A 1 120 ? 2.365 3.976 -18.938 1.00 82.69 120 GLY A O 1
ATOM 911 N N . LYS A 1 121 ? 4.357 4.705 -18.224 1.00 83.44 121 LYS A N 1
ATOM 912 C CA . LYS A 1 121 ? 5.140 3.560 -18.715 1.00 83.44 121 LYS A CA 1
ATOM 913 C C . LYS A 1 121 ? 4.919 2.285 -17.902 1.00 83.44 121 LYS A C 1
ATOM 915 O O . LYS A 1 121 ? 5.086 1.186 -18.429 1.00 83.44 121 LYS A O 1
ATOM 920 N N . TYR A 1 122 ? 4.614 2.428 -16.616 1.00 85.38 122 TYR A N 1
ATOM 921 C CA . TYR A 1 122 ? 4.467 1.301 -15.703 1.00 85.38 122 TYR A CA 1
ATOM 922 C C . TYR A 1 122 ? 2.994 0.919 -15.550 1.00 85.38 122 TYR A C 1
ATOM 924 O O . TYR A 1 122 ? 2.126 1.796 -15.572 1.00 85.38 122 TYR A O 1
ATOM 932 N N . PRO A 1 123 ? 2.692 -0.382 -15.405 1.00 88.06 123 PRO A N 1
ATOM 933 C CA . PRO A 1 123 ? 1.324 -0.839 -15.231 1.00 88.06 123 PRO A CA 1
ATOM 934 C C . PRO A 1 123 ? 0.701 -0.260 -13.959 1.00 88.06 123 PRO A C 1
ATOM 936 O O . PRO A 1 123 ? 1.388 -0.009 -12.969 1.00 88.06 123 PRO A O 1
ATOM 939 N N . LEU A 1 124 ? -0.625 -0.121 -13.979 1.00 89.12 124 LEU A N 1
ATOM 940 C CA . LEU A 1 124 ? -1.402 0.251 -12.804 1.00 89.12 124 LEU A CA 1
ATOM 941 C C . LEU A 1 124 ? -1.134 -0.736 -11.658 1.00 89.12 124 LEU A C 1
ATOM 943 O O . LEU A 1 124 ? -1.393 -1.935 -11.793 1.00 89.12 124 LEU A O 1
ATOM 947 N N . LEU A 1 125 ? -0.683 -0.207 -10.522 1.00 91.62 125 LEU A N 1
ATOM 948 C CA . LEU A 1 125 ? -0.572 -0.951 -9.275 1.00 91.62 125 LEU A CA 1
ATOM 949 C C . LEU A 1 125 ? -1.918 -0.927 -8.558 1.00 91.62 125 LEU A C 1
ATOM 951 O O . LEU A 1 125 ? -2.473 0.141 -8.309 1.00 91.62 125 LEU A O 1
ATOM 955 N N . LYS A 1 126 ? -2.417 -2.096 -8.168 1.00 94.94 126 LYS A N 1
ATOM 956 C CA . LYS A 1 126 ? -3.561 -2.244 -7.263 1.00 94.94 126 LYS A CA 1
ATOM 957 C C . LYS A 1 126 ? -3.068 -2.751 -5.919 1.00 94.94 126 LYS A C 1
ATOM 959 O O . LYS A 1 126 ? -2.225 -3.644 -5.876 1.00 94.94 126 LYS A O 1
ATOM 964 N N . THR A 1 127 ? -3.598 -2.198 -4.836 1.00 94.19 127 THR A N 1
ATOM 965 C CA . THR A 1 127 ? -3.301 -2.616 -3.464 1.00 94.19 127 THR A CA 1
ATOM 966 C C . THR A 1 127 ? -4.598 -2.846 -2.698 1.00 94.19 127 THR A C 1
ATOM 968 O O . THR A 1 127 ? -5.493 -2.010 -2.741 1.00 94.19 127 THR A O 1
ATOM 971 N N . ASN A 1 128 ? -4.685 -3.949 -1.961 1.00 95.38 128 ASN A N 1
ATOM 972 C CA . ASN A 1 128 ? -5.752 -4.212 -0.998 1.00 95.38 128 ASN A CA 1
ATOM 973 C C . ASN A 1 128 ? -5.120 -4.398 0.380 1.00 95.38 128 ASN A C 1
ATOM 975 O O . ASN A 1 128 ? -4.123 -5.109 0.500 1.00 95.38 128 ASN A O 1
ATOM 979 N N . ARG A 1 129 ? -5.690 -3.790 1.418 1.00 93.44 129 ARG A N 1
ATOM 980 C CA . ARG A 1 129 ? -5.205 -3.892 2.794 1.00 93.44 129 ARG A CA 1
ATOM 981 C C . ARG A 1 129 ? -6.332 -4.312 3.725 1.00 93.44 129 ARG A C 1
ATOM 983 O O . ARG A 1 129 ? -7.203 -3.510 4.052 1.00 93.44 129 ARG A O 1
ATOM 990 N N . TYR A 1 130 ? -6.263 -5.558 4.171 1.00 92.62 130 TYR A N 1
ATOM 991 C CA . TYR A 1 130 ? -7.229 -6.179 5.070 1.00 92.62 130 TYR A CA 1
ATOM 992 C C . TYR A 1 130 ? -6.727 -6.118 6.508 1.00 92.62 130 TYR A C 1
ATOM 994 O O . TYR A 1 130 ? -5.554 -6.402 6.770 1.00 92.62 130 TYR A O 1
ATOM 1002 N N . LEU A 1 131 ? -7.629 -5.804 7.432 1.00 90.19 131 LEU A N 1
ATOM 1003 C CA . LEU A 1 131 ? -7.409 -5.951 8.864 1.00 90.19 131 LEU A CA 1
ATOM 1004 C C . LEU A 1 131 ? -8.112 -7.214 9.336 1.00 90.19 131 LEU A C 1
ATOM 1006 O O . LEU A 1 131 ? -9.325 -7.341 9.214 1.00 90.19 131 LEU A O 1
ATOM 1010 N N . LEU A 1 132 ? -7.335 -8.149 9.866 1.00 87.62 132 LEU A N 1
ATOM 1011 C CA . LEU A 1 132 ? -7.821 -9.437 10.332 1.00 87.62 132 LEU A CA 1
ATOM 1012 C C . LEU A 1 132 ? -7.616 -9.542 11.840 1.00 87.62 132 LEU A C 1
ATOM 1014 O O . LEU A 1 132 ? -6.618 -9.061 12.394 1.00 87.62 132 LEU A O 1
ATOM 1018 N N . ASP A 1 133 ? -8.556 -10.207 12.501 1.00 80.88 133 ASP A N 1
ATOM 1019 C CA . ASP A 1 133 ? -8.397 -10.560 13.903 1.00 80.88 133 ASP A CA 1
ATOM 1020 C C . ASP A 1 133 ? -7.234 -11.536 14.065 1.00 80.88 133 ASP A C 1
ATOM 1022 O O . ASP A 1 133 ? -7.093 -12.519 13.335 1.00 80.88 133 ASP A O 1
ATOM 1026 N N . GLY A 1 134 ? -6.359 -11.245 15.025 1.00 66.56 134 GLY A N 1
ATOM 1027 C CA . GLY A 1 134 ? -5.313 -12.179 15.409 1.00 66.56 134 GLY A CA 1
ATOM 1028 C C . GLY A 1 134 ? -5.814 -13.252 16.377 1.00 66.56 134 GLY A C 1
ATOM 1029 O O . GLY A 1 134 ? -6.966 -13.219 16.813 1.00 66.56 134 GLY A O 1
ATOM 1030 N N . PRO A 1 135 ? -4.917 -14.143 16.841 1.00 57.56 135 PRO A N 1
ATOM 1031 C CA . PRO A 1 135 ? -5.235 -15.229 17.779 1.00 57.56 135 PRO A CA 1
ATOM 1032 C C . PRO A 1 135 ? -5.879 -14.797 19.112 1.00 57.56 135 PRO A C 1
ATOM 1034 O O . PRO A 1 135 ? -6.285 -15.645 19.897 1.00 57.56 135 PRO A O 1
ATOM 1037 N N . LYS A 1 136 ? -5.942 -13.489 19.398 1.00 56.75 136 LYS A N 1
ATOM 1038 C CA . LYS A 1 136 ? -6.535 -12.902 20.610 1.00 56.75 136 LYS A CA 1
ATOM 1039 C C . LYS A 1 136 ? -7.762 -12.016 20.332 1.00 56.75 136 LYS A C 1
ATOM 1041 O O . LYS A 1 136 ? -8.117 -11.216 21.193 1.00 56.75 136 LYS A O 1
ATOM 1046 N N . GLY A 1 137 ? -8.367 -12.096 19.143 1.00 56.75 137 GLY A N 1
ATOM 1047 C CA . GLY A 1 137 ? -9.599 -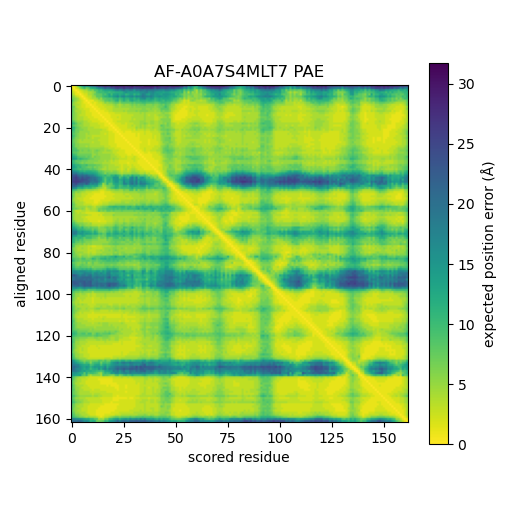11.361 18.811 1.00 56.75 137 GLY A CA 1
ATOM 1048 C C . GLY A 1 137 ? -9.456 -9.834 18.770 1.00 56.75 137 GLY A C 1
ATOM 1049 O O . GLY A 1 137 ? -10.443 -9.116 18.858 1.00 56.75 137 GLY A O 1
ATOM 1050 N N . LYS A 1 138 ? -8.224 -9.321 18.682 1.00 64.25 138 LYS A N 1
ATOM 1051 C CA . LYS A 1 138 ? -7.943 -7.921 18.340 1.00 64.25 138 LYS A CA 1
ATOM 1052 C C . LYS A 1 138 ? -7.410 -7.906 16.914 1.00 64.25 138 LYS A C 1
ATOM 1054 O O . LYS A 1 138 ? -6.612 -8.791 16.590 1.00 64.25 138 LYS A O 1
ATOM 1059 N N . HIS A 1 139 ? -7.788 -6.913 16.106 1.00 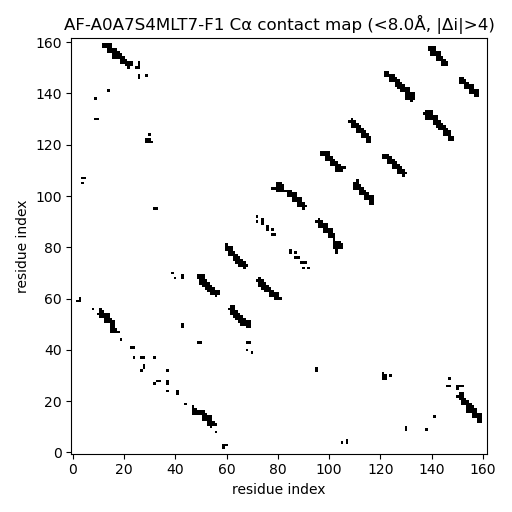66.50 139 HIS A N 1
ATOM 1060 C CA . HIS A 1 139 ? -7.176 -6.666 14.798 1.00 66.50 139 HIS A CA 1
ATOM 1061 C C . HIS A 1 139 ? -5.663 -6.478 14.976 1.00 66.50 139 HIS A C 1
ATOM 1063 O O . HIS A 1 139 ? -5.182 -5.402 15.319 1.00 66.50 139 HIS A O 1
ATOM 1069 N N . SER A 1 140 ? -4.907 -7.561 14.836 1.00 82.00 140 SER A N 1
ATOM 1070 C CA . SER A 1 140 ? -3.465 -7.595 15.094 1.00 82.00 140 SER A CA 1
ATOM 1071 C C . SER A 1 140 ? -2.701 -8.199 13.925 1.00 82.00 140 SER A C 1
ATOM 1073 O O . SER A 1 140 ? -1.489 -8.404 14.017 1.00 82.00 140 SER A O 1
ATOM 1075 N N . VAL A 1 141 ? -3.413 -8.519 12.844 1.00 90.25 141 VAL A N 1
ATOM 1076 C CA . VAL A 1 141 ? -2.861 -9.005 11.590 1.00 90.25 141 VAL A CA 1
ATOM 1077 C C . VAL A 1 141 ? -3.356 -8.093 10.485 1.00 90.25 141 VAL A C 1
ATOM 1079 O O . VAL A 1 141 ? -4.547 -7.812 10.376 1.00 90.25 141 VAL A O 1
ATOM 1082 N N . MET A 1 142 ? -2.433 -7.646 9.648 1.00 92.00 142 MET A N 1
ATOM 1083 C CA . MET A 1 142 ? -2.755 -6.863 8.468 1.00 92.00 142 MET A CA 1
ATOM 1084 C C . MET A 1 142 ? -2.200 -7.574 7.247 1.00 92.00 142 MET A C 1
ATOM 1086 O O . MET A 1 142 ? -1.029 -7.941 7.215 1.00 92.00 142 MET A O 1
ATOM 1090 N N . VAL A 1 143 ? -3.035 -7.774 6.238 1.00 93.25 143 VAL A N 1
ATOM 1091 C CA . VAL A 1 143 ? -2.636 -8.403 4.980 1.00 93.25 143 VAL A CA 1
ATOM 1092 C C . VAL A 1 143 ? -2.672 -7.352 3.889 1.00 93.25 143 VAL A C 1
ATOM 1094 O O . VAL A 1 143 ? -3.700 -6.714 3.683 1.00 93.25 143 VAL A O 1
ATOM 1097 N N . VAL A 1 144 ? -1.557 -7.185 3.186 1.00 93.25 144 VAL A N 1
ATOM 1098 C CA . VAL A 1 144 ? -1.439 -6.299 2.030 1.00 93.25 144 VAL A CA 1
ATOM 1099 C C . VAL A 1 144 ? -1.234 -7.142 0.788 1.00 93.25 144 VAL A C 1
ATOM 1101 O O . VAL A 1 144 ? -0.205 -7.799 0.643 1.00 93.25 144 VAL A O 1
ATOM 1104 N N . GLU A 1 145 ? -2.196 -7.102 -0.118 1.00 95.50 145 GLU A N 1
ATOM 1105 C CA . GLU A 1 145 ? -2.099 -7.716 -1.436 1.00 95.50 145 GLU A CA 1
ATOM 1106 C C . GLU A 1 145 ? -1.802 -6.647 -2.471 1.00 95.50 145 GLU A C 1
ATOM 1108 O O . GLU A 1 145 ? -2.400 -5.572 -2.447 1.00 95.50 145 GLU A O 1
ATOM 1113 N N . ARG A 1 146 ? -0.881 -6.944 -3.383 1.00 94.12 146 ARG A N 1
ATOM 1114 C CA . ARG A 1 146 ? -0.491 -6.063 -4.476 1.00 94.12 146 ARG A CA 1
ATOM 1115 C C . ARG A 1 146 ? -0.525 -6.817 -5.790 1.00 94.12 146 ARG A C 1
ATOM 1117 O O . ARG A 1 146 ? -0.086 -7.966 -5.857 1.00 94.12 146 ARG A O 1
ATOM 1124 N N . GLU A 1 147 ? -1.006 -6.151 -6.829 1.00 95.56 147 GLU A N 1
ATOM 1125 C CA . GLU A 1 147 ? -1.043 -6.686 -8.185 1.00 95.56 147 GLU A CA 1
ATOM 1126 C C . GLU A 1 147 ? -0.686 -5.608 -9.209 1.00 95.56 147 GLU A C 1
ATOM 1128 O O . GLU A 1 147 ? -1.200 -4.491 -9.142 1.00 95.56 147 GLU A O 1
ATOM 1133 N N . ALA A 1 148 ? 0.143 -5.968 -10.188 1.00 93.44 148 ALA A N 1
ATOM 1134 C CA . ALA A 1 148 ? 0.332 -5.193 -11.408 1.00 93.44 148 ALA A CA 1
ATOM 1135 C C . ALA A 1 148 ? 0.581 -6.142 -12.588 1.00 93.44 148 ALA A C 1
ATOM 1137 O O . ALA A 1 148 ? 1.397 -7.055 -12.485 1.00 93.44 148 ALA A O 1
ATOM 1138 N N . ALA A 1 149 ? -0.125 -5.942 -13.706 1.00 94.25 149 ALA A N 1
ATOM 1139 C CA . ALA A 1 149 ? 0.010 -6.751 -14.928 1.00 94.25 149 ALA A CA 1
ATOM 1140 C C . ALA A 1 149 ? 0.003 -8.284 -14.688 1.00 94.25 149 ALA A C 1
ATOM 1142 O O . ALA A 1 149 ? 0.781 -9.019 -15.291 1.00 94.25 149 ALA A O 1
ATOM 1143 N N . GLY A 1 150 ? -0.850 -8.766 -13.776 1.00 94.06 150 GLY A N 1
ATOM 1144 C CA . GLY A 1 150 ? -0.962 -10.188 -13.422 1.00 94.06 150 GLY A CA 1
ATOM 1145 C C . GLY A 1 150 ? 0.106 -10.711 -12.451 1.00 94.06 150 GLY A C 1
ATOM 1146 O O . GLY A 1 150 ? -0.045 -11.812 -11.923 1.00 94.06 150 GLY A O 1
ATOM 1147 N N . VAL A 1 151 ? 1.146 -9.929 -12.151 1.00 95.00 151 VAL A N 1
ATOM 1148 C CA . VAL A 1 151 ? 2.135 -10.254 -11.116 1.00 95.00 151 VAL A CA 1
ATOM 1149 C C . VAL A 1 151 ? 1.576 -9.876 -9.752 1.00 95.00 151 VAL A C 1
ATOM 1151 O O . VAL A 1 151 ? 1.079 -8.764 -9.569 1.00 95.00 151 VAL A O 1
ATOM 1154 N N . ARG A 1 152 ? 1.663 -10.800 -8.789 1.00 94.88 152 ARG A N 1
ATOM 1155 C CA . ARG A 1 152 ? 1.047 -10.670 -7.464 1.00 94.88 152 ARG A CA 1
ATOM 1156 C C . ARG A 1 152 ? 2.040 -10.866 -6.334 1.00 94.88 152 ARG A C 1
ATOM 1158 O O . ARG A 1 152 ? 2.938 -11.704 -6.407 1.00 94.88 152 ARG A O 1
ATOM 1165 N N . ASN A 1 153 ? 1.807 -10.133 -5.256 1.00 91.62 153 ASN A N 1
ATOM 1166 C CA . ASN A 1 153 ? 2.528 -10.234 -3.997 1.00 91.62 153 ASN A CA 1
ATOM 1167 C C . ASN A 1 153 ? 1.531 -10.095 -2.840 1.00 91.62 153 ASN A C 1
ATOM 1169 O O . ASN A 1 153 ? 0.651 -9.239 -2.882 1.00 91.62 153 ASN A O 1
ATOM 1173 N N . ARG A 1 154 ? 1.695 -10.901 -1.791 1.00 92.94 154 ARG A N 1
ATOM 1174 C CA . ARG A 1 154 ? 0.947 -10.762 -0.538 1.00 92.94 154 ARG A CA 1
ATOM 1175 C C . ARG A 1 154 ? 1.926 -10.656 0.621 1.00 92.94 154 ARG A C 1
ATOM 1177 O O . ARG A 1 154 ? 2.831 -11.475 0.749 1.00 92.94 154 ARG A O 1
ATOM 1184 N N . VAL A 1 155 ? 1.756 -9.637 1.454 1.00 89.75 155 VAL A N 1
ATOM 1185 C CA . VAL A 1 155 ? 2.571 -9.391 2.647 1.00 89.75 155 VAL A CA 1
ATOM 1186 C C . VAL A 1 155 ? 1.674 -9.424 3.869 1.00 89.75 155 VAL A C 1
ATOM 1188 O O . VAL A 1 155 ? 0.702 -8.676 3.957 1.00 89.75 155 VAL A O 1
ATOM 11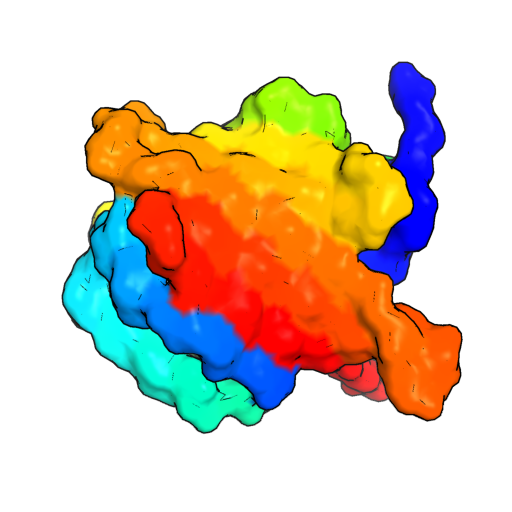91 N N . THR A 1 156 ? 2.019 -10.271 4.827 1.00 91.50 156 THR A N 1
ATOM 1192 C CA . THR A 1 156 ? 1.342 -10.354 6.116 1.00 91.50 156 THR A CA 1
ATOM 1193 C C . THR A 1 156 ? 2.170 -9.623 7.155 1.00 91.50 156 THR A C 1
ATOM 1195 O O . THR A 1 156 ? 3.353 -9.913 7.342 1.00 91.50 156 THR A O 1
ATOM 1198 N N . TYR A 1 157 ? 1.526 -8.711 7.865 1.00 90.06 157 TYR A N 1
ATOM 1199 C CA . TYR A 1 157 ? 2.076 -7.950 8.970 1.00 90.06 157 TYR A CA 1
ATOM 1200 C C . TYR A 1 157 ? 1.442 -8.383 10.289 1.00 90.06 157 TYR A C 1
ATOM 1202 O O . TYR A 1 157 ? 0.276 -8.785 10.334 1.00 90.06 157 TYR A O 1
ATOM 1210 N N . ARG A 1 158 ? 2.198 -8.244 11.376 1.00 90.69 158 ARG A N 1
ATOM 1211 C CA . ARG A 1 158 ? 1.697 -8.338 12.751 1.00 90.69 158 ARG A CA 1
ATOM 1212 C C . ARG A 1 158 ? 1.849 -6.994 13.442 1.00 90.69 158 ARG A C 1
ATOM 1214 O O . ARG A 1 158 ? 2.860 -6.320 13.254 1.00 90.69 158 ARG A O 1
ATOM 1221 N N . LEU A 1 159 ? 0.860 -6.624 14.247 1.00 90.56 159 LEU A N 1
ATOM 1222 C CA . LEU A 1 159 ? 0.948 -5.436 15.087 1.00 90.56 159 LEU A CA 1
ATOM 1223 C C . LEU A 1 159 ? 2.056 -5.641 16.129 1.00 90.56 159 LEU A C 1
ATOM 1225 O O . LEU A 1 159 ? 2.056 -6.639 16.856 1.00 90.56 159 LEU A O 1
ATOM 1229 N N . ARG A 1 160 ? 3.009 -4.712 16.194 1.00 86.00 160 ARG A N 1
ATOM 1230 C CA . ARG A 1 160 ? 4.077 -4.702 17.192 1.00 86.00 160 ARG A CA 1
ATOM 1231 C C . ARG A 1 160 ? 3.458 -4.370 18.545 1.00 86.00 160 ARG A C 1
ATOM 1233 O O . ARG A 1 160 ? 2.904 -3.287 18.726 1.00 86.00 160 ARG A O 1
ATOM 1240 N N . SER A 1 161 ? 3.531 -5.299 19.495 1.00 73.06 161 SER A N 1
ATOM 1241 C CA .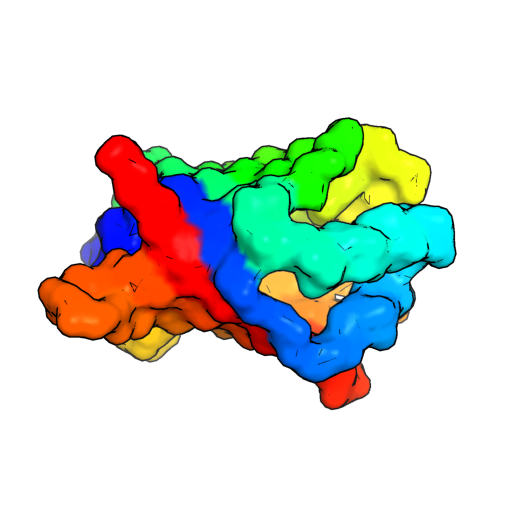 SER A 1 161 ? 3.210 -4.985 20.888 1.00 73.06 161 SER A CA 1
ATOM 1242 C C . SER A 1 161 ? 4.206 -3.945 21.396 1.00 73.06 161 SER A C 1
ATOM 1244 O O . SER A 1 161 ? 5.411 -4.120 21.199 1.00 73.06 161 SER A O 1
ATOM 1246 N N . ARG A 1 162 ? 3.696 -2.875 22.010 1.00 56.22 162 ARG A N 1
ATOM 1247 C CA . ARG A 1 162 ? 4.514 -1.962 22.814 1.00 56.22 162 ARG A CA 1
ATOM 1248 C C . ARG A 1 162 ? 5.026 -2.671 24.060 1.00 56.22 162 ARG A C 1
ATOM 1250 O O . ARG A 1 162 ? 4.275 -3.534 24.572 1.00 56.22 162 ARG A O 1
#

Organism: NCBI:txid72548